Protein AF-A0A0B7IPW2-F1 (afdb_monomer)

Mean predicted aligned error: 5.59 Å

Secondary structure (DSSP, 8-state):
----SEEEETTEEEE-GGGS--EE-------B-HHHHHHHHH-PPPPTT---EEEEETTEEEEEETTEEEEEEEEEE-TTSSEEEEEEEE-GGGTT--HHHHHHHHS--SS-SHHHHHHTT-

Structure (mmCIF, N/CA/C/O backbone):
data_AF-A0A0B7IPW2-F1
#
_entry.id   AF-A0A0B7IPW2-F1
#
loop_
_atom_site.group_PDB
_atom_site.id
_atom_site.type_symbol
_atom_site.label_atom_id
_atom_site.label_alt_id
_atom_site.label_comp_id
_atom_site.label_asym_id
_atom_site.label_entity_id
_atom_site.label_seq_id
_atom_site.pdbx_PDB_ins_code
_atom_site.Cartn_x
_atom_site.Cartn_y
_atom_site.Cartn_z
_atom_site.occupancy
_atom_site.B_iso_or_equiv
_atom_site.auth_seq_id
_atom_site.auth_comp_id
_atom_site.auth_asym_id
_atom_site.auth_atom_id
_atom_site.pdbx_PDB_model_num
ATOM 1 N N . MET A 1 1 ? -10.807 -2.502 -25.399 1.00 42.53 1 MET A N 1
ATOM 2 C CA . MET A 1 1 ? -10.364 -1.591 -24.323 1.00 42.53 1 MET A CA 1
ATOM 3 C C . MET A 1 1 ? -8.843 -1.616 -24.340 1.00 42.53 1 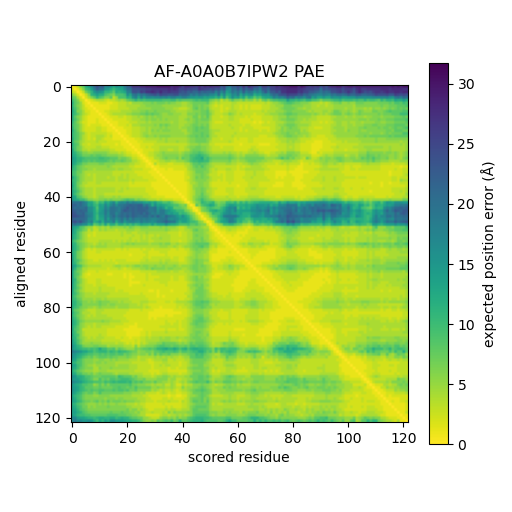MET A C 1
ATOM 5 O O . MET A 1 1 ? -8.292 -2.684 -24.106 1.00 42.53 1 MET A O 1
ATOM 9 N N . ASN A 1 2 ? -8.176 -0.532 -24.751 1.00 43.75 2 ASN A N 1
ATOM 10 C CA . ASN A 1 2 ? -6.709 -0.498 -24.821 1.00 43.75 2 ASN A CA 1
ATOM 11 C C . ASN A 1 2 ? -6.151 -0.665 -23.405 1.00 43.75 2 ASN A C 1
ATOM 13 O O . ASN A 1 2 ? -6.350 0.212 -22.566 1.00 43.75 2 ASN A O 1
ATOM 17 N N . LYS A 1 3 ? -5.494 -1.796 -23.123 1.00 56.78 3 LYS A N 1
ATOM 18 C CA . LYS A 1 3 ? -4.644 -1.908 -21.938 1.00 56.78 3 LYS A CA 1
ATOM 19 C C . LYS A 1 3 ? -3.511 -0.913 -22.159 1.00 56.78 3 LYS A C 1
ATOM 21 O O . LYS A 1 3 ? -2.758 -1.063 -23.109 1.00 56.78 3 LYS A O 1
ATOM 26 N N . GLN A 1 4 ? -3.439 0.143 -21.354 1.00 61.94 4 GLN A N 1
ATOM 27 C CA . GLN A 1 4 ? -2.222 0.947 -21.300 1.00 61.94 4 GLN A CA 1
ATOM 28 C C . GLN A 1 4 ? -1.086 0.002 -20.909 1.00 61.94 4 GLN A C 1
ATOM 30 O O . GLN A 1 4 ? -1.151 -0.628 -19.851 1.00 61.94 4 GLN A O 1
ATOM 35 N N . ASP A 1 5 ? -0.093 -0.137 -21.786 1.00 75.94 5 ASP A N 1
ATOM 36 C CA . ASP A 1 5 ? 1.033 -1.046 -21.563 1.00 75.94 5 ASP A CA 1
ATOM 37 C C . ASP A 1 5 ? 1.897 -0.585 -20.385 1.00 75.94 5 ASP A C 1
ATOM 39 O O . ASP A 1 5 ? 2.476 -1.414 -19.686 1.00 75.94 5 ASP A O 1
ATOM 43 N N . ASN A 1 6 ? 1.919 0.728 -20.122 1.00 83.31 6 ASN A N 1
ATOM 44 C CA . ASN A 1 6 ? 2.690 1.340 -19.048 1.00 83.31 6 ASN A CA 1
ATOM 45 C C . ASN A 1 6 ? 1.884 2.396 -18.275 1.00 83.31 6 ASN A C 1
ATOM 47 O O . ASN A 1 6 ? 1.069 3.121 -18.849 1.00 83.31 6 ASN A O 1
ATOM 51 N N . ILE A 1 7 ? 2.170 2.509 -16.977 1.00 86.94 7 ILE A N 1
ATOM 52 C CA . ILE A 1 7 ? 1.682 3.546 -16.062 1.00 86.94 7 ILE A CA 1
ATOM 53 C C . ILE A 1 7 ? 2.852 4.474 -15.728 1.00 86.94 7 ILE A C 1
ATOM 55 O O . ILE A 1 7 ? 3.949 4.008 -15.429 1.00 86.94 7 ILE A O 1
ATOM 59 N N . ILE A 1 8 ? 2.628 5.788 -15.767 1.00 86.06 8 ILE A N 1
ATOM 60 C CA . ILE A 1 8 ? 3.630 6.777 -15.354 1.00 86.06 8 ILE A CA 1
ATOM 61 C C . ILE A 1 8 ? 3.304 7.237 -13.937 1.00 86.06 8 ILE A C 1
ATOM 63 O O . ILE A 1 8 ? 2.252 7.828 -13.705 1.00 86.06 8 ILE A O 1
ATOM 67 N N . ILE A 1 9 ? 4.223 6.997 -13.004 1.00 83.25 9 ILE A N 1
ATOM 68 C CA . ILE A 1 9 ? 4.116 7.429 -11.607 1.00 83.25 9 ILE A CA 1
ATOM 69 C C . ILE A 1 9 ? 5.331 8.307 -11.323 1.00 83.25 9 ILE A C 1
ATOM 71 O O . ILE A 1 9 ? 6.468 7.853 -11.452 1.00 83.25 9 ILE A O 1
ATOM 75 N N . TYR A 1 10 ? 5.099 9.581 -10.995 1.00 79.06 10 TYR A N 1
ATOM 76 C CA . TYR A 1 10 ? 6.156 10.568 -10.719 1.00 79.06 10 TYR A CA 1
ATOM 77 C C . TYR A 1 10 ? 7.251 10.647 -11.804 1.00 79.06 10 TYR A C 1
ATOM 79 O O . TYR A 1 10 ? 8.434 10.769 -11.508 1.00 79.06 10 TYR A O 1
ATOM 87 N N . GLY A 1 11 ? 6.862 10.547 -13.080 1.00 81.12 11 GLY A N 1
ATOM 88 C CA . GLY A 1 11 ? 7.790 10.603 -14.219 1.00 81.12 11 GLY A CA 1
ATOM 89 C C . GLY A 1 11 ? 8.539 9.298 -14.515 1.00 81.12 11 GLY A C 1
ATOM 90 O O . GLY A 1 11 ? 9.267 9.231 -15.502 1.00 81.12 11 GLY A O 1
ATOM 91 N N . VAL A 1 12 ? 8.333 8.246 -13.719 1.00 83.19 12 VAL A N 1
ATOM 92 C CA . VAL A 1 12 ? 8.905 6.913 -13.946 1.00 83.19 12 VAL A CA 1
ATOM 93 C C . VAL A 1 12 ? 7.867 6.019 -14.621 1.00 83.19 12 VAL A C 1
ATOM 95 O O . VAL A 1 12 ? 6.701 6.001 -14.225 1.00 83.19 12 VAL A O 1
ATOM 98 N N . GLN A 1 13 ? 8.286 5.283 -15.651 1.00 87.75 13 GLN A N 1
ATOM 99 C CA . GLN A 1 13 ? 7.442 4.316 -16.350 1.00 87.75 13 GLN A CA 1
ATOM 100 C C . GLN A 1 13 ? 7.458 2.970 -15.626 1.00 87.75 13 GLN A C 1
ATOM 102 O O . GLN A 1 13 ? 8.520 2.433 -15.316 1.00 87.75 13 GLN A O 1
ATOM 107 N N . TYR A 1 14 ? 6.270 2.421 -15.407 1.00 88.19 14 TYR A N 1
ATOM 108 C CA . TYR A 1 14 ? 6.043 1.106 -14.828 1.00 88.19 14 TYR A CA 1
ATOM 109 C C . TYR A 1 14 ? 5.238 0.259 -15.810 1.00 88.19 14 TYR A C 1
ATOM 111 O O . TYR A 1 14 ? 4.318 0.798 -16.430 1.00 88.19 14 TYR A O 1
ATOM 119 N N . PRO A 1 15 ? 5.512 -1.051 -15.932 1.00 88.81 15 PRO A N 1
ATOM 120 C CA . PRO A 1 15 ? 4.668 -1.931 -16.730 1.00 88.81 15 PRO A CA 1
ATOM 121 C C . PRO A 1 15 ? 3.253 -1.969 -16.151 1.00 88.81 15 PRO A C 1
ATOM 123 O O . PRO A 1 15 ? 3.050 -1.673 -14.972 1.00 88.81 15 PRO A O 1
ATOM 126 N N . ASN A 1 16 ? 2.268 -2.362 -16.952 1.00 88.19 16 ASN A N 1
ATOM 127 C CA . ASN A 1 16 ? 0.917 -2.583 -16.452 1.00 88.19 16 ASN A CA 1
ATOM 128 C C . ASN A 1 16 ? 0.939 -3.533 -15.225 1.00 88.19 16 ASN A C 1
ATOM 130 O O . ASN A 1 16 ? 1.507 -4.621 -15.307 1.00 88.19 16 ASN A O 1
ATOM 134 N N . PRO A 1 17 ? 0.332 -3.175 -14.079 1.00 89.00 17 PRO A N 1
ATOM 135 C CA . PRO A 1 17 ? 0.365 -4.012 -12.880 1.00 89.00 17 PRO A CA 1
ATOM 136 C C . PRO A 1 17 ? -0.311 -5.379 -13.074 1.00 89.00 17 PRO A C 1
ATOM 138 O O . PRO A 1 17 ? -0.017 -6.307 -12.321 1.00 89.00 17 PRO A O 1
ATOM 141 N N . ASP A 1 18 ? -1.183 -5.528 -14.076 1.00 87.50 18 ASP A N 1
ATOM 142 C CA . ASP A 1 18 ? -1.797 -6.809 -14.443 1.00 87.50 18 ASP A CA 1
ATOM 143 C C . ASP A 1 18 ? -0.825 -7.749 -15.175 1.00 87.50 18 ASP A C 1
ATOM 145 O O . ASP A 1 18 ? -1.105 -8.941 -15.288 1.00 87.50 18 ASP A O 1
ATOM 149 N N . SER A 1 19 ? 0.309 -7.246 -15.679 1.00 88.75 19 SER A N 1
ATOM 150 C CA . SER A 1 19 ? 1.369 -8.077 -16.268 1.00 88.75 19 SER A CA 1
ATOM 151 C C . SER A 1 19 ? 2.396 -8.556 -15.238 1.00 88.75 19 SER A C 1
ATOM 153 O O . SER A 1 19 ? 3.339 -9.258 -15.595 1.00 88.75 19 SER A O 1
ATOM 155 N N . VAL A 1 20 ? 2.257 -8.153 -13.973 1.00 91.94 20 VAL A N 1
ATOM 156 C CA . VAL A 1 20 ? 3.157 -8.538 -12.882 1.00 91.94 20 VAL A CA 1
ATOM 157 C C . VAL A 1 20 ? 2.644 -9.815 -12.226 1.00 91.94 20 VAL A C 1
ATOM 159 O O . VAL A 1 20 ? 1.453 -9.947 -11.945 1.00 91.94 20 VAL A O 1
ATOM 162 N N . HIS A 1 21 ? 3.549 -10.754 -11.948 1.00 93.94 21 HIS A N 1
ATOM 163 C CA . HIS A 1 21 ? 3.223 -11.913 -11.127 1.00 93.94 21 HIS A CA 1
ATOM 164 C C . HIS A 1 21 ? 3.143 -11.507 -9.650 1.00 93.94 21 HIS A C 1
ATOM 166 O O . HIS A 1 21 ? 4.097 -10.950 -9.102 1.00 93.94 21 HIS A O 1
ATOM 172 N N . TRP A 1 22 ? 1.998 -11.786 -9.029 1.00 95.19 22 TRP A N 1
ATOM 173 C CA . TRP A 1 22 ? 1.689 -11.422 -7.651 1.00 95.19 22 TRP A CA 1
ATOM 174 C C . TRP A 1 22 ? 1.466 -12.669 -6.809 1.00 95.19 22 TRP A C 1
ATOM 176 O O . TRP A 1 22 ? 0.655 -13.524 -7.165 1.00 95.19 22 TRP A O 1
ATOM 186 N N . GLU A 1 23 ? 2.117 -12.719 -5.656 1.00 94.81 23 GLU A N 1
ATOM 187 C CA . GLU A 1 23 ? 1.995 -13.813 -4.698 1.00 94.81 23 GLU A CA 1
ATOM 188 C C . GLU A 1 23 ? 1.455 -13.291 -3.380 1.00 94.81 23 GLU A C 1
ATOM 190 O O . GLU A 1 23 ? 1.800 -12.186 -2.965 1.00 94.81 23 GLU A O 1
ATOM 195 N N . ALA A 1 24 ? 0.606 -14.075 -2.721 1.00 93.75 24 ALA A N 1
ATOM 196 C CA . ALA A 1 24 ? 0.134 -13.723 -1.392 1.00 93.75 24 ALA A CA 1
ATOM 197 C C . ALA A 1 24 ? 1.299 -13.719 -0.400 1.00 93.75 24 ALA A C 1
ATOM 199 O O . ALA A 1 24 ? 2.112 -14.640 -0.385 1.00 93.75 24 ALA A O 1
ATOM 200 N N . GLU A 1 25 ? 1.359 -12.680 0.425 1.00 89.56 25 GLU A N 1
ATOM 201 C CA . GLU A 1 25 ? 2.346 -12.547 1.487 1.00 89.56 25 GLU A CA 1
ATOM 202 C C . GLU A 1 25 ? 1.620 -12.246 2.794 1.00 89.56 25 GLU A C 1
ATOM 204 O O . GLU A 1 25 ? 0.761 -11.361 2.853 1.00 89.56 25 GLU A O 1
ATOM 209 N N . GLU A 1 26 ? 1.965 -12.978 3.849 1.00 85.00 26 GLU A N 1
ATOM 210 C CA . GLU A 1 26 ? 1.483 -12.654 5.185 1.00 85.00 26 GLU A CA 1
ATOM 211 C C . GLU A 1 26 ? 2.058 -11.311 5.627 1.00 85.00 26 GLU A C 1
ATOM 213 O O . GLU A 1 26 ? 3.249 -11.028 5.488 1.00 85.00 26 GLU A O 1
ATOM 218 N N . CYS A 1 27 ? 1.197 -10.454 6.156 1.00 82.06 27 CYS A N 1
ATOM 219 C CA . CYS A 1 27 ? 1.608 -9.190 6.728 1.00 82.06 27 CYS A CA 1
ATOM 220 C C . CYS A 1 27 ? 0.674 -8.822 7.859 1.00 82.06 27 CYS A C 1
ATOM 222 O O . CYS A 1 27 ? -0.464 -9.280 7.950 1.00 82.06 27 CYS A O 1
ATOM 224 N N . ILE A 1 28 ? 1.220 -8.010 8.742 1.00 84.62 28 ILE A N 1
ATOM 225 C CA . ILE A 1 28 ? 0.548 -7.549 9.933 1.00 84.62 28 ILE A CA 1
ATOM 226 C C . ILE A 1 28 ? -0.519 -6.562 9.510 1.00 84.62 28 ILE A C 1
ATOM 228 O O . ILE A 1 28 ? -0.294 -5.692 8.667 1.00 84.62 28 ILE A O 1
ATOM 232 N N . ASP A 1 29 ? -1.679 -6.704 10.128 1.00 90.12 29 ASP A N 1
ATOM 233 C CA . ASP A 1 29 ? -2.740 -5.740 9.957 1.00 90.12 29 ASP A CA 1
ATOM 234 C C . ASP A 1 29 ? -2.385 -4.434 10.674 1.00 90.12 29 ASP A C 1
ATOM 236 O O . ASP A 1 29 ? -2.323 -4.349 11.903 1.00 90.12 29 ASP A O 1
ATOM 240 N N . PHE A 1 30 ? -2.156 -3.398 9.878 1.00 91.56 30 PHE A N 1
ATOM 241 C CA . PHE A 1 30 ? -1.995 -2.036 10.350 1.00 91.56 30 PHE A CA 1
ATOM 242 C C . PHE A 1 30 ? -3.320 -1.306 10.176 1.00 91.56 30 PHE A C 1
ATOM 244 O O . PHE A 1 30 ? -3.560 -0.686 9.143 1.00 91.56 30 PHE A O 1
ATOM 251 N N . ARG A 1 31 ? -4.193 -1.370 11.184 1.00 94.19 31 ARG A N 1
ATOM 252 C CA . ARG A 1 31 ? -5.499 -0.700 11.114 1.00 94.19 31 ARG A CA 1
ATOM 253 C C . ARG A 1 31 ? -5.363 0.819 10.948 1.00 94.19 31 ARG A C 1
ATOM 255 O O . ARG A 1 31 ? -4.638 1.491 11.696 1.00 94.19 31 ARG A O 1
ATOM 262 N N . LEU A 1 32 ? -6.119 1.371 10.003 1.00 95.00 32 LEU A N 1
ATOM 263 C CA . LEU A 1 32 ? -6.101 2.790 9.650 1.00 95.00 32 LEU A CA 1
ATOM 264 C C . LEU A 1 32 ? -7.465 3.428 9.914 1.00 95.00 32 LEU A C 1
ATOM 266 O O . LEU A 1 32 ? -8.505 2.935 9.483 1.00 95.00 32 LEU A O 1
ATOM 270 N N . SER A 1 33 ? -7.483 4.578 10.575 1.00 95.81 33 SER A N 1
ATOM 271 C CA . SER A 1 33 ? -8.655 5.451 10.583 1.00 95.81 33 SER A CA 1
ATOM 272 C C . SER A 1 33 ? -8.936 5.987 9.176 1.00 95.81 33 SER A C 1
ATOM 274 O O . SER A 1 33 ? -8.099 5.941 8.274 1.00 95.81 33 SER A O 1
ATOM 276 N N . SER A 1 34 ? -10.111 6.588 8.979 1.00 94.44 34 SER A N 1
ATOM 277 C CA . SER A 1 34 ? -10.444 7.211 7.690 1.00 94.44 34 SER A CA 1
ATOM 278 C C . SER A 1 34 ? -9.488 8.346 7.296 1.00 94.44 34 SER A C 1
ATOM 280 O O . SER A 1 34 ? -9.321 8.605 6.108 1.00 94.44 34 SER A O 1
ATOM 282 N N . ILE A 1 35 ? -8.884 9.043 8.267 1.00 92.56 35 ILE A N 1
ATOM 283 C CA . ILE A 1 35 ? -7.892 10.091 7.987 1.00 92.56 35 ILE A CA 1
ATOM 284 C C . ILE A 1 35 ? -6.580 9.444 7.549 1.00 92.56 35 ILE A C 1
ATOM 286 O O . ILE A 1 35 ? -6.078 9.788 6.488 1.00 92.56 35 ILE A O 1
ATOM 290 N N . GLU A 1 36 ? -6.074 8.472 8.304 1.00 93.00 36 GLU A N 1
ATOM 291 C CA . GLU A 1 36 ? -4.804 7.794 8.007 1.00 93.00 36 GLU A CA 1
ATOM 292 C C . GLU A 1 36 ? -4.851 7.021 6.689 1.00 93.00 36 GLU A C 1
ATOM 294 O O . GLU A 1 36 ? -3.897 7.062 5.919 1.00 93.00 36 GLU A O 1
ATOM 299 N N . TYR A 1 37 ? -5.982 6.382 6.378 1.00 92.25 37 TYR A N 1
ATOM 300 C CA . TYR A 1 37 ? -6.175 5.733 5.087 1.00 92.25 37 TYR A CA 1
ATOM 301 C C . TYR A 1 37 ? -6.093 6.744 3.938 1.00 92.25 37 TYR A C 1
ATOM 303 O O . TYR A 1 37 ? -5.364 6.523 2.975 1.00 92.25 37 TYR A O 1
ATOM 311 N N . ARG A 1 38 ? -6.760 7.903 4.057 1.00 89.94 38 ARG A N 1
ATOM 312 C CA . ARG A 1 38 ? -6.632 8.979 3.059 1.00 89.94 38 ARG A CA 1
ATOM 313 C C . ARG A 1 38 ? -5.200 9.495 2.956 1.00 89.94 38 ARG A C 1
ATOM 315 O O . ARG A 1 38 ? -4.733 9.708 1.845 1.00 89.94 38 ARG A O 1
ATOM 322 N N . THR A 1 39 ? -4.507 9.658 4.079 1.00 88.62 39 THR A N 1
ATOM 323 C CA . THR A 1 39 ? -3.098 10.066 4.113 1.00 88.62 39 THR A CA 1
ATOM 324 C C . THR A 1 39 ? -2.203 9.071 3.370 1.00 88.62 39 THR A C 1
ATOM 326 O O . THR A 1 39 ? -1.361 9.484 2.576 1.00 88.62 39 THR A O 1
ATOM 329 N N . LEU A 1 40 ? -2.409 7.767 3.579 1.00 87.75 40 LEU A N 1
ATOM 330 C CA . LEU A 1 40 ? -1.676 6.712 2.878 1.00 87.75 40 LEU A CA 1
ATOM 331 C C . LEU A 1 40 ? -1.908 6.770 1.364 1.00 87.75 40 LEU A C 1
ATOM 333 O O . LEU A 1 40 ? -0.953 6.692 0.594 1.00 87.75 40 LEU A O 1
ATOM 337 N N . LEU A 1 41 ? -3.164 6.941 0.938 1.00 85.19 41 LEU A N 1
ATOM 338 C CA . LEU A 1 41 ? -3.521 7.049 -0.480 1.00 85.19 41 LEU A CA 1
ATOM 339 C C . LEU A 1 41 ? -2.957 8.311 -1.140 1.00 85.19 41 LEU A C 1
ATOM 341 O O . LEU A 1 41 ? -2.591 8.280 -2.311 1.00 85.19 41 LEU A O 1
ATOM 345 N N . GLN A 1 42 ? -2.905 9.420 -0.400 1.00 78.19 42 GLN A N 1
ATOM 346 C CA . GLN A 1 42 ? -2.405 10.700 -0.900 1.00 78.19 42 GLN A CA 1
ATOM 347 C C . GLN A 1 42 ? -0.892 10.740 -1.068 1.00 78.19 42 GLN A C 1
ATOM 349 O O . GLN A 1 42 ? -0.432 11.637 -1.765 1.00 78.19 42 GLN A O 1
ATOM 354 N N . GLY A 1 43 ? -0.165 9.800 -0.451 1.00 63.81 43 GLY A N 1
ATOM 355 C CA . GLY A 1 43 ? 1.166 9.376 -0.864 1.00 63.81 43 GLY A CA 1
ATOM 356 C C . GLY A 1 43 ? 2.084 10.471 -1.390 1.00 63.81 43 GLY A C 1
ATOM 357 O O . GLY A 1 43 ? 2.024 10.776 -2.575 1.00 63.81 43 GLY A O 1
ATOM 358 N N . TYR A 1 44 ? 2.963 11.045 -0.568 1.00 59.94 44 TYR A N 1
ATOM 359 C CA . TYR A 1 44 ? 3.824 12.115 -1.074 1.00 59.94 44 TYR A CA 1
ATOM 360 C C . TYR A 1 44 ? 4.799 11.603 -2.148 1.00 59.94 44 TYR A C 1
ATOM 362 O O . TYR A 1 44 ? 5.318 10.486 -2.026 1.00 59.94 44 TYR A O 1
ATOM 370 N N . PRO A 1 45 ? 5.052 12.405 -3.204 1.00 53.06 45 PRO A N 1
ATOM 371 C CA . PRO A 1 45 ? 6.082 12.100 -4.178 1.00 53.06 45 PRO A CA 1
ATOM 372 C C . PRO A 1 45 ? 7.400 11.907 -3.438 1.00 53.06 45 PRO A C 1
ATOM 374 O O . PRO A 1 45 ? 7.719 12.709 -2.554 1.00 53.06 45 PRO A O 1
ATOM 377 N N . PRO A 1 46 ? 8.156 10.859 -3.775 1.00 55.00 46 PRO A N 1
ATOM 378 C CA . PRO A 1 46 ? 9.414 10.639 -3.120 1.00 55.00 46 PRO A CA 1
ATOM 379 C C . PRO A 1 46 ? 10.343 11.823 -3.397 1.00 55.00 46 PRO A C 1
ATOM 381 O O . PRO A 1 46 ? 10.637 12.118 -4.557 1.00 55.00 46 PRO A O 1
ATOM 384 N N . ASP A 1 47 ? 10.803 12.511 -2.352 1.00 52.97 47 ASP A N 1
ATOM 385 C CA . ASP A 1 47 ? 12.045 13.268 -2.480 1.00 52.97 47 ASP A CA 1
ATOM 386 C C . ASP A 1 47 ? 13.212 12.290 -2.728 1.00 52.97 47 ASP A C 1
ATOM 388 O O . ASP A 1 47 ? 13.030 11.068 -2.725 1.00 52.97 47 ASP A O 1
ATOM 392 N N . TRP A 1 48 ? 14.413 12.811 -2.994 1.00 48.34 48 TRP A N 1
ATOM 393 C CA . TRP A 1 48 ? 15.572 11.989 -3.369 1.00 48.34 48 TRP A CA 1
ATOM 394 C C . TRP A 1 48 ? 15.899 10.847 -2.381 1.00 48.34 48 TRP A C 1
ATOM 396 O O . TRP A 1 48 ? 16.539 9.882 -2.803 1.00 48.34 48 TRP A O 1
ATOM 406 N N . ASP A 1 49 ? 15.430 10.907 -1.127 1.00 54.22 49 ASP A N 1
ATOM 407 C CA . ASP A 1 49 ? 15.656 9.879 -0.103 1.00 54.22 49 ASP A CA 1
ATOM 408 C C . ASP A 1 49 ? 14.438 8.969 0.165 1.00 54.22 49 ASP A C 1
ATOM 410 O O . ASP A 1 49 ? 14.581 7.885 0.746 1.00 54.22 49 ASP A O 1
ATOM 414 N N . CYS A 1 50 ? 13.248 9.326 -0.322 1.00 55.31 50 CYS A N 1
ATOM 415 C CA . CYS A 1 50 ? 12.028 8.532 -0.183 1.00 55.31 50 CYS A CA 1
ATOM 416 C C . CYS A 1 50 ? 11.984 7.367 -1.176 1.00 55.31 50 CYS A C 1
ATOM 418 O O . CYS A 1 50 ? 11.593 7.471 -2.331 1.00 55.31 50 CYS A O 1
ATOM 420 N N . ARG A 1 51 ? 12.368 6.183 -0.725 1.00 69.94 51 ARG A N 1
ATOM 421 C CA . ARG A 1 51 ? 12.557 5.026 -1.611 1.00 69.94 51 ARG A CA 1
ATOM 422 C C . ARG A 1 51 ? 11.262 4.396 -2.141 1.00 69.94 51 ARG A C 1
ATOM 424 O O . ARG A 1 51 ? 11.347 3.604 -3.073 1.00 69.94 51 ARG A O 1
ATOM 431 N N . TYR A 1 52 ? 10.090 4.711 -1.589 1.00 79.25 52 TYR A N 1
ATOM 432 C CA . TYR A 1 52 ? 8.842 4.001 -1.885 1.00 79.25 52 TYR A CA 1
ATOM 433 C C . TYR A 1 52 ? 7.690 4.960 -2.177 1.00 79.25 52 TYR A C 1
ATOM 435 O O . TYR A 1 52 ? 7.381 5.833 -1.374 1.00 79.25 52 TYR A O 1
ATOM 443 N N . ALA A 1 53 ? 7.029 4.756 -3.312 1.00 80.00 53 ALA A N 1
ATOM 444 C CA . ALA A 1 53 ? 5.893 5.547 -3.755 1.00 80.00 53 ALA A CA 1
ATOM 445 C C . ALA A 1 53 ? 4.603 4.716 -3.644 1.00 80.00 53 ALA A C 1
ATOM 447 O O . ALA A 1 53 ? 4.461 3.724 -4.367 1.00 80.00 53 ALA A O 1
ATOM 448 N N . PRO A 1 54 ? 3.668 5.080 -2.752 1.00 84.88 54 PRO A N 1
ATOM 449 C CA . PRO A 1 54 ? 2.308 4.566 -2.811 1.00 84.88 54 PRO A CA 1
ATOM 450 C C . PRO A 1 54 ? 1.581 5.130 -4.041 1.00 84.88 54 PRO A C 1
ATOM 452 O O . PRO A 1 54 ? 1.682 6.313 -4.363 1.00 84.88 54 PRO A O 1
ATOM 455 N N . PHE A 1 55 ? 0.842 4.270 -4.731 1.00 86.50 55 PHE A N 1
ATOM 456 C CA . PHE A 1 55 ? 0.062 4.606 -5.914 1.00 86.50 55 PHE A CA 1
ATOM 457 C C . PHE A 1 55 ? -1.275 3.878 -5.874 1.00 86.50 55 PHE A C 1
ATOM 459 O O . PHE A 1 55 ? -1.321 2.653 -5.766 1.00 86.50 55 PHE A O 1
ATOM 466 N N . GLN A 1 56 ? -2.371 4.624 -5.970 1.00 87.44 56 GLN A N 1
ATOM 467 C CA . GLN A 1 56 ? -3.703 4.038 -6.014 1.00 87.44 56 GLN A CA 1
ATOM 468 C C . GLN A 1 56 ? -4.144 3.822 -7.460 1.00 87.44 56 GLN A C 1
ATOM 470 O O . GLN A 1 56 ? -4.144 4.749 -8.269 1.00 87.44 56 GLN A O 1
ATOM 475 N N . PHE A 1 57 ? -4.577 2.603 -7.767 1.00 85.50 57 PHE A N 1
ATOM 476 C CA . PHE A 1 57 ? -5.189 2.280 -9.048 1.00 85.50 57 PHE A CA 1
ATOM 477 C C . PHE A 1 57 ? -6.342 1.309 -8.840 1.00 85.50 57 PHE A C 1
ATOM 479 O O . PHE A 1 57 ? -6.155 0.214 -8.307 1.00 85.50 57 PHE A O 1
ATOM 486 N N . GLN A 1 58 ? -7.537 1.728 -9.268 1.00 85.50 58 GLN A N 1
ATOM 487 C CA . GLN A 1 58 ? -8.792 1.050 -8.932 1.00 85.50 58 GLN A CA 1
ATOM 488 C C . GLN A 1 58 ? -8.898 0.866 -7.401 1.00 85.50 58 GLN A C 1
ATOM 490 O O . GLN A 1 58 ? -8.583 1.788 -6.648 1.00 85.50 58 GLN A O 1
ATOM 495 N N . ASP A 1 59 ? -9.289 -0.321 -6.938 1.00 87.94 59 ASP A N 1
ATOM 496 C CA . ASP A 1 59 ? -9.462 -0.636 -5.514 1.00 87.94 59 ASP A CA 1
ATOM 497 C C . ASP A 1 59 ? -8.173 -1.127 -4.828 1.00 87.94 59 ASP A C 1
ATOM 499 O O . ASP A 1 59 ? -8.224 -1.704 -3.740 1.00 87.94 59 ASP A O 1
ATOM 503 N N . TRP A 1 60 ? -7.014 -0.951 -5.468 1.00 92.12 60 TRP A N 1
ATOM 504 C CA . TRP A 1 60 ? -5.730 -1.437 -4.971 1.00 92.12 60 TRP A CA 1
ATOM 505 C C . TRP A 1 60 ? -4.759 -0.290 -4.705 1.00 92.12 60 TRP A C 1
ATOM 507 O O . TRP A 1 60 ? -4.623 0.649 -5.493 1.00 92.12 60 TRP A O 1
ATOM 517 N N . LEU A 1 61 ? -4.038 -0.418 -3.595 1.00 91.75 61 LEU A N 1
ATOM 518 C CA . LEU A 1 61 ? -2.855 0.367 -3.292 1.00 91.75 61 LEU A CA 1
ATOM 519 C C . LEU A 1 61 ? -1.627 -0.412 -3.754 1.00 91.75 61 LEU A C 1
ATOM 521 O O . LEU A 1 61 ? -1.426 -1.563 -3.378 1.00 91.75 61 LEU A O 1
ATOM 525 N N . TYR A 1 62 ? -0.777 0.227 -4.532 1.00 91.38 62 TYR A N 1
ATOM 526 C 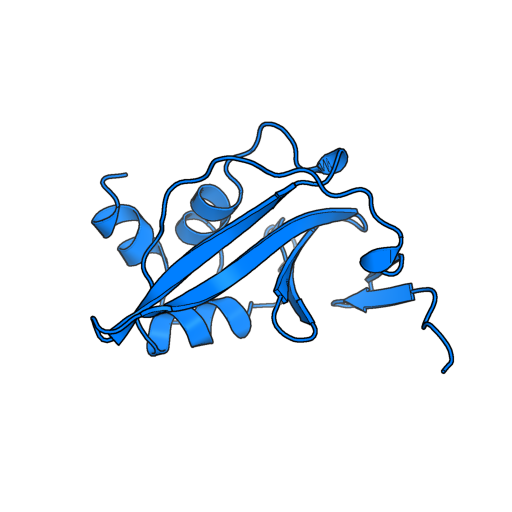CA . TYR A 1 62 ? 0.481 -0.331 -4.982 1.00 91.38 62 TYR A CA 1
ATOM 527 C C . TYR A 1 62 ? 1.634 0.416 -4.341 1.00 91.38 62 TYR A C 1
ATOM 529 O O . TYR A 1 62 ? 1.571 1.629 -4.176 1.00 91.38 62 TYR A O 1
ATOM 537 N N . ILE A 1 63 ? 2.701 -0.304 -4.019 1.00 89.44 63 ILE A N 1
ATOM 538 C CA . ILE A 1 63 ? 3.962 0.288 -3.583 1.00 89.44 63 ILE A CA 1
ATOM 539 C C . ILE A 1 63 ? 4.986 0.080 -4.686 1.00 89.44 63 ILE A C 1
ATOM 541 O O . ILE A 1 63 ? 5.232 -1.058 -5.095 1.00 89.44 63 ILE A O 1
ATOM 545 N N . THR A 1 64 ? 5.604 1.166 -5.139 1.00 87.69 64 THR A N 1
ATOM 546 C CA . THR A 1 64 ? 6.621 1.140 -6.190 1.00 87.69 64 THR A CA 1
ATOM 547 C C . THR A 1 64 ? 7.951 1.719 -5.735 1.00 87.69 64 THR A C 1
ATOM 549 O O . THR A 1 64 ? 7.992 2.592 -4.871 1.00 87.69 64 THR A O 1
ATOM 552 N N . ARG A 1 65 ? 9.045 1.280 -6.359 1.00 83.62 65 ARG A N 1
ATOM 553 C CA . ARG A 1 65 ? 10.392 1.834 -6.167 1.00 83.62 65 ARG A CA 1
ATOM 554 C C . ARG A 1 65 ? 11.215 1.659 -7.429 1.00 83.62 65 ARG A C 1
ATOM 556 O O . ARG A 1 65 ? 11.293 0.550 -7.948 1.00 83.62 65 ARG A O 1
ATOM 563 N N . SER A 1 66 ? 11.875 2.726 -7.878 1.00 80.88 66 SER A N 1
ATOM 564 C CA . SER A 1 66 ? 12.890 2.669 -8.942 1.00 80.88 66 SER A CA 1
ATOM 565 C C . SER A 1 66 ? 12.442 1.904 -10.204 1.00 80.88 66 SER A C 1
ATOM 567 O O . SER A 1 66 ? 13.219 1.134 -10.759 1.00 80.88 66 SER A O 1
ATOM 569 N N . GLY A 1 67 ? 11.188 2.077 -10.642 1.00 83.38 67 GLY A N 1
ATOM 570 C CA . GLY A 1 67 ? 10.645 1.399 -11.832 1.00 83.38 67 GLY A CA 1
ATOM 571 C C . GLY A 1 67 ? 10.079 -0.007 -11.586 1.00 83.38 67 GLY A C 1
ATOM 572 O O . GLY A 1 67 ? 9.591 -0.644 -12.516 1.00 83.38 67 GLY A O 1
ATOM 573 N N . PHE A 1 68 ? 10.088 -0.489 -10.341 1.00 88.75 68 PHE A N 1
ATOM 574 C CA . PHE A 1 68 ? 9.533 -1.787 -9.968 1.00 88.75 68 PHE A CA 1
ATOM 575 C C . PHE A 1 68 ? 8.274 -1.662 -9.114 1.00 88.75 68 PHE A C 1
ATOM 577 O O . PHE A 1 68 ? 8.197 -0.851 -8.189 1.00 88.75 68 PHE A O 1
ATOM 58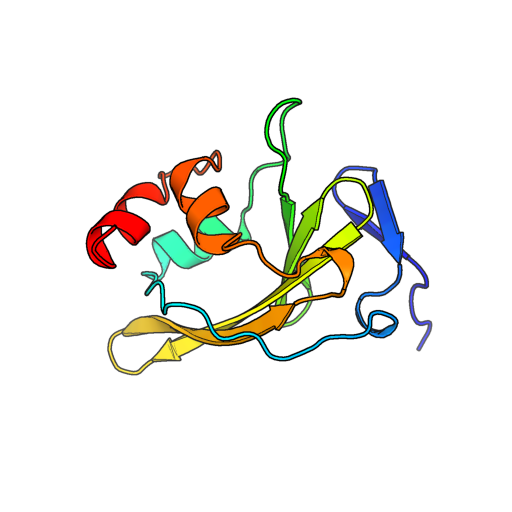4 N N . TRP A 1 69 ? 7.310 -2.536 -9.391 1.00 92.12 69 TRP A N 1
ATOM 585 C CA . TRP A 1 69 ? 6.209 -2.846 -8.487 1.00 92.12 69 TRP A CA 1
ATOM 586 C C . TRP A 1 69 ? 6.717 -3.739 -7.359 1.00 92.12 69 TRP A C 1
ATOM 588 O O . TRP A 1 69 ? 7.357 -4.751 -7.638 1.00 92.12 69 TRP A O 1
ATOM 598 N N . LEU A 1 70 ? 6.432 -3.395 -6.105 1.00 92.19 70 LEU A N 1
ATOM 599 C CA . LEU A 1 70 ? 6.876 -4.163 -4.941 1.00 92.19 70 LEU A CA 1
ATOM 600 C C . LEU A 1 70 ? 5.708 -4.867 -4.259 1.00 92.19 70 LEU A C 1
ATOM 602 O O . LEU A 1 70 ? 5.711 -6.092 -4.166 1.00 92.19 70 LEU A O 1
ATOM 606 N N . LYS A 1 71 ? 4.701 -4.103 -3.821 1.00 93.06 71 LYS A N 1
ATOM 607 C CA . LYS A 1 71 ? 3.511 -4.628 -3.135 1.00 93.06 71 LYS A CA 1
ATOM 608 C C . LYS A 1 71 ? 2.228 -4.203 -3.842 1.00 93.06 71 LYS A C 1
ATOM 610 O O . LYS A 1 71 ? 2.173 -3.121 -4.426 1.00 93.06 71 LYS A O 1
ATOM 615 N N . LYS A 1 72 ? 1.201 -5.042 -3.736 1.00 94.38 72 LYS A N 1
ATOM 616 C CA . LYS A 1 72 ? -0.185 -4.787 -4.137 1.00 94.38 72 LYS A CA 1
ATOM 617 C C . LYS A 1 72 ? -1.084 -5.127 -2.952 1.00 94.38 72 LYS A C 1
ATOM 619 O O . LYS A 1 72 ? -1.151 -6.268 -2.503 1.00 94.38 72 LYS A O 1
ATOM 624 N N . ILE A 1 73 ? -1.733 -4.109 -2.416 1.00 94.00 73 ILE A N 1
ATOM 625 C CA . ILE A 1 73 ? -2.340 -4.101 -1.092 1.00 94.00 73 ILE A CA 1
ATOM 626 C C . ILE A 1 73 ? -3.799 -3.684 -1.208 1.00 94.00 73 ILE A C 1
ATOM 628 O O . ILE A 1 73 ? -4.133 -2.752 -1.943 1.00 94.00 73 ILE A O 1
ATOM 632 N N . LYS A 1 74 ? -4.664 -4.358 -0.456 1.00 94.81 74 LYS A N 1
ATOM 633 C CA . LYS A 1 74 ? -6.065 -3.993 -0.314 1.00 94.81 74 LYS A CA 1
ATOM 634 C C . LYS A 1 74 ? -6.387 -3.731 1.147 1.00 94.81 74 LYS A C 1
ATOM 636 O O . LYS A 1 74 ? -6.090 -4.554 2.009 1.00 94.81 74 LYS A O 1
ATOM 641 N N . TYR A 1 75 ? -7.010 -2.584 1.378 1.00 94.75 75 TYR A N 1
ATOM 642 C CA . TYR A 1 75 ? -7.612 -2.217 2.650 1.00 94.75 75 TYR A CA 1
ATOM 643 C C . TYR A 1 75 ? -9.123 -2.159 2.479 1.00 94.75 75 TYR A C 1
ATOM 645 O O . TYR A 1 75 ? -9.613 -1.638 1.476 1.00 94.75 75 TYR A O 1
ATOM 653 N N . GLU A 1 76 ? -9.858 -2.661 3.462 1.00 95.31 76 GLU A N 1
ATOM 654 C CA . GLU A 1 76 ? -11.319 -2.660 3.466 1.00 95.31 76 GLU A CA 1
ATOM 655 C C . GLU A 1 76 ? -11.836 -2.093 4.781 1.00 95.31 76 GLU A C 1
ATOM 657 O O . GLU A 1 76 ? -11.321 -2.410 5.854 1.00 95.31 76 GLU A O 1
ATOM 662 N N . LYS A 1 77 ? -12.848 -1.227 4.686 1.00 96.12 77 LYS A N 1
ATOM 663 C CA . LYS A 1 77 ? -13.485 -0.638 5.859 1.00 96.12 77 LYS A CA 1
ATOM 664 C C . LYS A 1 77 ? -14.358 -1.686 6.543 1.00 96.12 77 LYS A C 1
ATOM 666 O O . LYS A 1 77 ? -15.248 -2.237 5.900 1.00 96.12 77 LYS A O 1
ATOM 671 N N . GLN A 1 78 ? -14.108 -1.930 7.822 1.00 96.88 78 GLN A N 1
ATOM 672 C CA . GLN A 1 78 ? -14.838 -2.895 8.640 1.00 96.88 78 GLN A CA 1
ATOM 673 C C . GLN A 1 78 ? -15.914 -2.201 9.493 1.00 96.88 78 GLN A C 1
ATOM 675 O O . GLN A 1 78 ? -16.011 -0.969 9.535 1.00 96.88 78 GLN A O 1
ATOM 680 N N . GLU A 1 79 ? -16.748 -3.002 10.162 1.00 96.81 79 GLU A N 1
ATOM 681 C CA . GLU A 1 79 ? -17.854 -2.526 11.012 1.00 96.81 79 GLU A CA 1
ATOM 682 C C . GLU A 1 79 ? -17.382 -1.694 12.213 1.00 96.81 79 GLU A C 1
ATOM 684 O O . GLU A 1 79 ? -18.113 -0.828 12.691 1.00 96.81 79 GLU A O 1
ATOM 689 N N . ASP A 1 80 ? -16.142 -1.896 12.660 1.00 95.56 80 ASP A N 1
ATOM 690 C CA . ASP A 1 80 ? -15.515 -1.125 13.738 1.00 95.56 80 ASP A CA 1
ATOM 691 C C . ASP A 1 80 ? -15.136 0.315 13.326 1.00 95.56 80 ASP A C 1
ATOM 693 O O . ASP A 1 80 ? -14.691 1.117 14.149 1.00 95.56 80 ASP A O 1
ATOM 697 N N . GLY A 1 81 ? -15.336 0.659 12.050 1.00 94.88 81 GLY A N 1
ATOM 698 C CA . GLY A 1 81 ? -15.081 1.977 11.484 1.00 94.88 81 GLY A CA 1
ATOM 699 C C . GLY A 1 81 ? -13.655 2.192 10.970 1.00 94.88 81 GLY A C 1
ATOM 700 O O . GLY A 1 81 ? -13.398 3.252 10.380 1.00 94.88 81 GLY A O 1
ATOM 701 N N . PHE A 1 82 ? -12.758 1.216 11.132 1.00 97.00 82 PHE A N 1
ATOM 702 C CA . PHE A 1 82 ? -11.379 1.256 10.649 1.00 97.00 82 PHE A CA 1
ATOM 703 C C . PHE A 1 82 ? -11.230 0.558 9.293 1.00 97.00 82 PHE A C 1
ATOM 705 O O . PHE A 1 82 ? -12.058 -0.244 8.867 1.00 97.00 82 PHE A O 1
ATOM 712 N N . TYR A 1 83 ? -10.165 0.906 8.578 1.00 96.56 83 TYR A N 1
ATOM 713 C CA . TYR A 1 83 ? -9.698 0.189 7.401 1.00 96.56 83 TYR A CA 1
ATOM 714 C C . TYR A 1 83 ? -8.685 -0.863 7.839 1.00 96.56 83 TYR A C 1
ATOM 716 O O . TYR A 1 83 ? -7.667 -0.522 8.443 1.00 96.56 83 TYR A O 1
ATOM 724 N N . HIS A 1 84 ? -8.957 -2.115 7.492 1.00 95.50 84 HIS A N 1
ATOM 725 C CA . HIS A 1 84 ?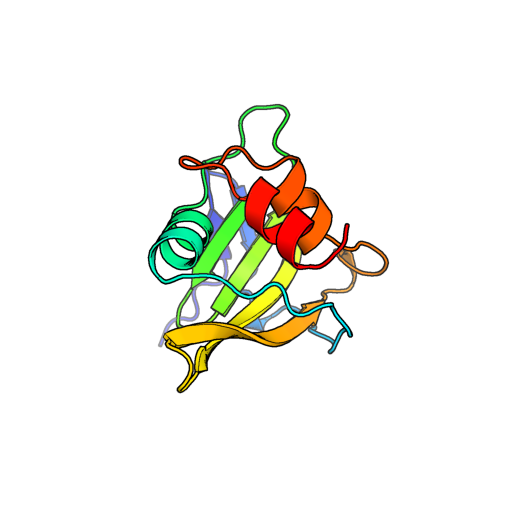 -8.114 -3.267 7.795 1.00 95.50 84 HIS A CA 1
ATOM 726 C C . HIS A 1 84 ? -7.473 -3.812 6.530 1.00 95.50 84 HIS A C 1
ATOM 728 O O . HIS A 1 84 ? -8.082 -3.786 5.455 1.00 95.50 84 HIS A O 1
ATOM 734 N N . LEU A 1 85 ? -6.251 -4.317 6.663 1.00 93.62 85 LEU A N 1
ATOM 735 C CA . LEU A 1 85 ? -5.549 -5.004 5.592 1.00 93.62 85 LEU A CA 1
ATOM 736 C C . LEU A 1 85 ? -6.302 -6.298 5.250 1.00 93.62 85 LEU A C 1
ATOM 738 O O . LEU A 1 85 ? -6.287 -7.253 6.020 1.00 93.62 85 LEU A O 1
ATOM 742 N N .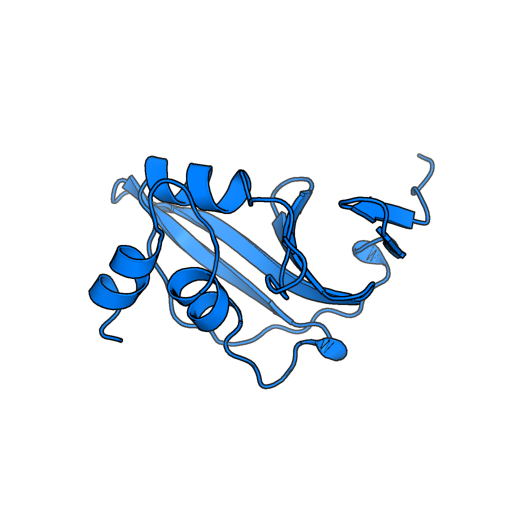 SER A 1 86 ? -6.960 -6.346 4.090 1.00 94.00 86 SER A N 1
ATOM 743 C CA . SER A 1 86 ? -7.711 -7.532 3.654 1.00 94.00 86 SER A CA 1
ATOM 744 C C . SER A 1 86 ? -6.895 -8.432 2.734 1.00 94.00 86 SER A C 1
ATOM 746 O O . SER A 1 86 ? -7.071 -9.650 2.728 1.00 94.00 86 SER A O 1
ATOM 748 N N . ARG A 1 87 ? -5.994 -7.848 1.932 1.00 94.56 87 ARG A N 1
ATOM 749 C CA . ARG A 1 87 ? -5.091 -8.596 1.050 1.00 94.56 87 ARG A CA 1
ATOM 750 C C . ARG A 1 87 ? -3.739 -7.916 0.951 1.00 94.56 87 ARG A C 1
ATOM 752 O O . ARG A 1 87 ? -3.660 -6.711 0.722 1.00 94.56 87 ARG A O 1
ATOM 759 N N . HIS A 1 88 ? -2.687 -8.720 0.999 1.00 93.56 88 HIS A N 1
ATOM 760 C CA . HIS A 1 88 ? -1.334 -8.282 0.713 1.00 93.56 88 HIS A CA 1
ATOM 761 C C . HIS A 1 88 ? -0.675 -9.246 -0.263 1.00 93.56 88 HIS A C 1
ATOM 763 O O . HIS A 1 88 ? -0.628 -10.457 -0.044 1.00 93.56 88 HIS A O 1
ATOM 769 N N . LEU A 1 89 ? -0.230 -8.691 -1.383 1.00 94.69 89 LEU A N 1
ATOM 770 C CA . LEU A 1 89 ? 0.470 -9.409 -2.425 1.00 94.69 89 LEU A CA 1
ATOM 771 C C . LEU A 1 89 ? 1.841 -8.767 -2.636 1.00 94.69 89 LEU A C 1
ATOM 773 O O . LEU A 1 89 ? 1.962 -7.540 -2.654 1.00 94.69 89 LEU A O 1
ATOM 777 N N . THR A 1 90 ? 2.857 -9.587 -2.856 1.00 94.69 90 THR A N 1
ATOM 778 C CA . THR A 1 90 ? 4.211 -9.154 -3.200 1.00 94.69 90 THR A CA 1
ATOM 779 C C . THR A 1 90 ? 4.545 -9.562 -4.628 1.00 94.69 90 THR A C 1
ATOM 781 O O . THR A 1 90 ? 4.081 -10.589 -5.125 1.00 94.69 90 THR A O 1
ATOM 784 N N . SER A 1 91 ? 5.350 -8.748 -5.300 1.00 94.44 91 SER A N 1
ATOM 785 C CA . SER A 1 91 ? 6.026 -9.163 -6.524 1.00 94.44 91 SER A CA 1
ATOM 786 C C . SER A 1 91 ? 7.322 -9.899 -6.178 1.00 94.44 91 SER A C 1
ATOM 788 O O . SER A 1 91 ? 7.800 -9.847 -5.038 1.00 94.44 91 SER A O 1
ATOM 790 N N . GLU A 1 92 ? 7.955 -10.497 -7.189 1.00 91.94 92 GLU A N 1
ATOM 791 C CA . GLU A 1 92 ? 9.322 -11.028 -7.091 1.00 91.94 92 GLU A CA 1
ATOM 792 C C . GLU A 1 92 ? 10.310 -9.987 -6.527 1.00 91.94 92 GLU A C 1
ATOM 794 O O . GLU A 1 92 ? 11.170 -10.321 -5.717 1.00 91.94 92 GLU A O 1
ATOM 799 N N . LYS A 1 93 ? 10.166 -8.710 -6.913 1.00 89.88 93 LYS A N 1
ATOM 800 C CA . LYS A 1 93 ? 11.076 -7.621 -6.514 1.00 89.88 93 LYS A CA 1
ATOM 801 C C . LYS A 1 93 ? 10.836 -7.106 -5.094 1.00 89.88 93 LYS A C 1
ATOM 803 O O . LYS A 1 93 ? 11.681 -6.385 -4.576 1.00 89.88 93 LYS A O 1
ATOM 808 N N . GLY A 1 94 ? 9.700 -7.441 -4.480 1.00 86.06 94 GLY A N 1
ATOM 809 C CA . GLY A 1 94 ? 9.324 -6.996 -3.137 1.00 86.06 94 GLY A CA 1
ATOM 810 C C . GLY A 1 94 ? 9.479 -8.046 -2.033 1.00 86.06 94 GLY A C 1
ATOM 811 O O . GLY A 1 94 ? 9.188 -7.728 -0.879 1.00 86.06 94 GLY A O 1
ATOM 812 N N . ARG A 1 95 ? 9.872 -9.289 -2.354 1.00 84.12 95 ARG A N 1
ATOM 813 C CA . ARG A 1 95 ? 9.931 -10.390 -1.375 1.00 84.12 95 ARG A CA 1
ATOM 814 C C . ARG A 1 95 ? 10.933 -10.107 -0.248 1.00 84.12 95 ARG A C 1
ATOM 816 O O . ARG A 1 95 ? 12.016 -9.587 -0.495 1.00 84.12 95 ARG A O 1
ATOM 823 N N . GLY A 1 96 ? 10.589 -10.516 0.976 1.00 74.38 96 GLY A N 1
ATOM 824 C CA . GLY A 1 96 ? 11.495 -10.482 2.134 1.00 74.38 96 GLY A CA 1
ATOM 825 C C . GLY A 1 96 ? 11.592 -9.134 2.855 1.00 74.38 96 GLY A C 1
ATOM 826 O O . GLY A 1 96 ? 12.373 -9.004 3.793 1.00 74.38 96 GLY A O 1
ATOM 827 N N . HIS A 1 97 ? 10.791 -8.145 2.451 1.00 71.94 97 HIS A N 1
ATOM 828 C CA . HIS A 1 97 ? 10.747 -6.821 3.068 1.00 71.94 97 HIS A CA 1
ATOM 829 C C . HIS A 1 97 ? 9.362 -6.530 3.653 1.00 71.94 97 HIS A C 1
ATOM 831 O O . HIS A 1 97 ? 8.355 -6.613 2.940 1.00 71.94 97 HIS A O 1
ATOM 837 N N . ASN A 1 98 ? 9.311 -6.105 4.922 1.00 77.62 98 ASN A N 1
ATOM 838 C CA . ASN A 1 98 ? 8.096 -5.552 5.524 1.00 77.62 98 ASN A CA 1
ATOM 839 C C . ASN A 1 98 ? 7.947 -4.075 5.126 1.00 77.62 98 ASN A C 1
ATOM 841 O O . ASN A 1 98 ? 8.167 -3.155 5.913 1.00 77.62 98 ASN A O 1
ATOM 845 N N . LEU A 1 99 ? 7.605 -3.861 3.855 1.00 81.88 99 LEU A N 1
ATOM 846 C CA . LEU A 1 99 ? 7.581 -2.527 3.258 1.00 81.88 99 LEU A CA 1
ATOM 847 C C . LEU A 1 99 ? 6.523 -1.613 3.873 1.00 81.88 99 LEU A C 1
ATOM 849 O O . LEU A 1 99 ? 6.748 -0.412 3.937 1.00 81.88 99 LEU A O 1
ATOM 853 N N . LEU A 1 100 ? 5.401 -2.152 4.355 1.00 83.00 100 LEU A N 1
ATOM 854 C CA . LEU A 1 100 ? 4.393 -1.339 5.036 1.00 83.00 100 LEU A CA 1
ATOM 855 C C . LEU A 1 100 ? 4.938 -0.728 6.330 1.00 83.00 100 LEU A C 1
ATOM 857 O O . LEU A 1 100 ? 4.761 0.468 6.547 1.00 83.00 100 LEU A O 1
ATOM 861 N N . LEU A 1 101 ? 5.661 -1.513 7.134 1.00 86.12 101 LEU A N 1
ATOM 862 C CA . LEU A 1 101 ? 6.332 -1.009 8.331 1.00 86.12 101 LEU A CA 1
ATOM 863 C C . LEU A 1 101 ? 7.370 0.066 7.976 1.00 86.12 101 LEU A C 1
ATOM 865 O O . LEU A 1 101 ? 7.357 1.151 8.552 1.00 86.12 101 LEU A O 1
ATOM 869 N N . GLU A 1 102 ? 8.237 -0.203 6.992 1.00 83.12 102 GLU A N 1
ATOM 870 C CA . GLU A 1 102 ? 9.243 0.767 6.535 1.00 83.12 102 GLU A CA 1
ATOM 871 C C . GLU A 1 102 ? 8.603 2.080 6.063 1.00 83.12 102 GLU A C 1
ATOM 873 O O . GLU A 1 102 ? 9.106 3.157 6.384 1.00 83.12 102 GLU A O 1
ATOM 878 N N . ILE A 1 103 ? 7.494 1.992 5.323 1.00 82.44 103 ILE A N 1
ATOM 879 C CA . ILE A 1 103 ? 6.761 3.144 4.797 1.00 82.44 103 ILE A CA 1
ATOM 880 C C . ILE A 1 103 ? 6.099 3.920 5.924 1.00 82.44 103 ILE A C 1
ATOM 882 O O . ILE A 1 103 ? 6.247 5.132 5.970 1.00 82.44 103 ILE A O 1
ATOM 886 N N . PHE A 1 104 ? 5.395 3.277 6.851 1.00 86.62 104 PHE A N 1
ATOM 887 C CA . PHE A 1 104 ? 4.734 4.014 7.930 1.00 86.62 104 PHE A CA 1
ATOM 888 C C . PHE A 1 104 ? 5.725 4.663 8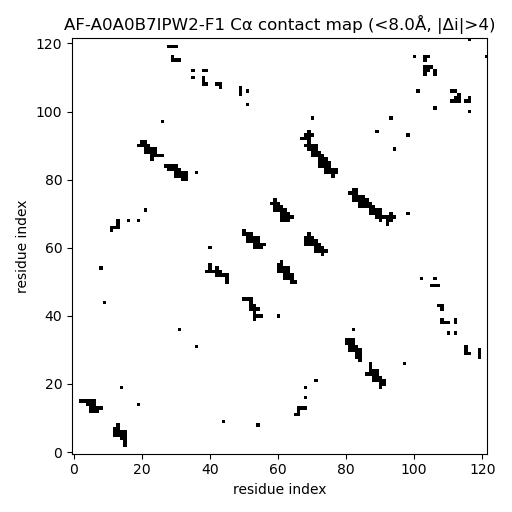.901 1.00 86.62 104 PHE A C 1
ATOM 890 O O . PHE A 1 104 ? 5.435 5.744 9.411 1.00 86.62 104 PHE A O 1
ATOM 897 N N . CYS A 1 105 ? 6.902 4.062 9.108 1.00 82.62 105 CYS A N 1
ATOM 898 C CA . CYS A 1 105 ? 7.962 4.651 9.926 1.00 82.62 105 CYS A CA 1
ATOM 899 C C . CYS A 1 105 ? 8.701 5.803 9.239 1.00 82.62 105 CYS A C 1
ATOM 901 O O . CYS A 1 105 ? 8.959 6.823 9.871 1.00 82.62 105 CYS A O 1
ATOM 903 N N . ASN A 1 106 ? 9.078 5.629 7.970 1.00 76.44 106 ASN A N 1
ATOM 904 C CA . ASN A 1 106 ? 10.035 6.518 7.297 1.00 76.44 106 ASN A CA 1
ATOM 905 C C . ASN A 1 106 ? 9.417 7.328 6.153 1.00 76.44 106 ASN A C 1
ATOM 907 O O .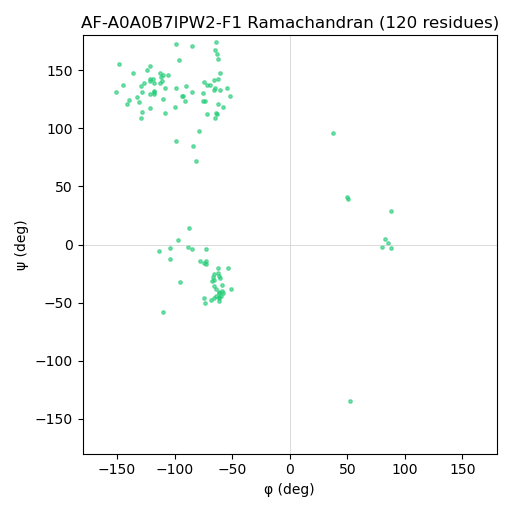 ASN A 1 106 ? 10.092 8.141 5.527 1.00 76.44 106 ASN A O 1
ATOM 911 N N . GLY A 1 107 ? 8.154 7.075 5.827 1.00 75.38 107 GLY A N 1
ATOM 912 C CA . GLY A 1 107 ? 7.435 7.775 4.779 1.00 75.38 107 GLY A CA 1
ATOM 913 C C . GLY A 1 107 ? 7.051 9.180 5.218 1.00 75.38 107 GLY A C 1
ATOM 914 O O . GLY A 1 107 ? 6.622 9.422 6.348 1.00 75.38 107 GLY A O 1
ATOM 915 N N . TYR A 1 108 ? 7.172 10.117 4.288 1.00 75.62 108 TYR A N 1
ATOM 916 C CA . TYR A 1 108 ? 6.865 11.517 4.526 1.00 75.62 108 TYR A CA 1
ATOM 917 C C . TYR A 1 108 ? 5.367 11.725 4.341 1.00 75.62 108 TYR A C 1
ATOM 919 O O . TYR A 1 108 ? 4.891 12.077 3.268 1.00 75.62 108 TYR A O 1
ATOM 927 N N . PHE A 1 109 ? 4.610 11.462 5.400 1.00 79.12 109 PHE A N 1
ATOM 928 C CA . PHE A 1 109 ? 3.166 11.651 5.430 1.00 79.12 109 PHE A CA 1
ATOM 929 C C . PHE A 1 109 ? 2.793 12.881 6.254 1.00 79.12 109 PHE A C 1
ATOM 931 O O . PHE A 1 109 ? 3.430 13.196 7.262 1.00 79.12 109 PHE A O 1
ATOM 938 N N . LYS A 1 110 ? 1.727 13.574 5.843 1.00 77.62 110 LYS A N 1
ATOM 939 C CA . LYS A 1 110 ? 1.150 14.678 6.613 1.00 77.62 110 LYS A CA 1
ATOM 940 C C . LYS A 1 110 ? -0.360 14.466 6.780 1.00 77.62 110 LYS A C 1
ATOM 942 O O . LYS A 1 110 ? -1.084 14.650 5.804 1.00 77.62 110 LYS A O 1
ATOM 947 N N . PRO A 1 111 ? -0.854 14.130 7.990 1.00 82.69 111 PRO A N 1
ATOM 948 C CA . PRO A 1 111 ? -0.100 13.829 9.221 1.00 82.69 111 PRO A CA 1
ATOM 949 C C . PRO A 1 111 ? 0.790 12.578 9.096 1.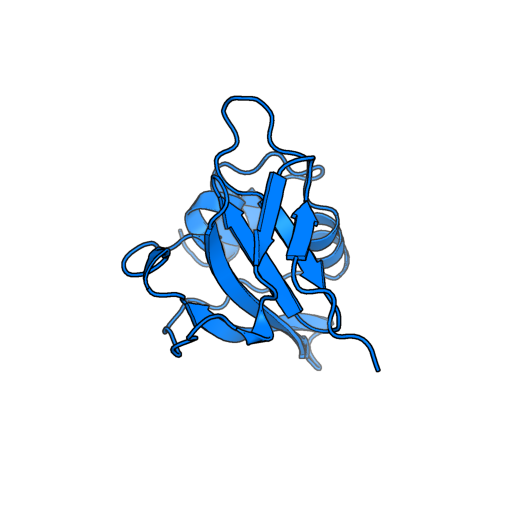00 82.69 111 PRO A C 1
ATOM 951 O O . PRO A 1 111 ? 0.605 11.789 8.176 1.00 82.69 111 PRO A O 1
ATOM 954 N N . SER A 1 112 ? 1.751 12.400 10.009 1.00 84.94 112 SER A N 1
ATOM 955 C CA . SER A 1 112 ? 2.597 11.196 10.038 1.00 84.94 112 SER A CA 1
ATOM 956 C C . SER A 1 112 ? 1.753 9.932 10.239 1.00 84.94 112 SER A C 1
ATOM 958 O O . SER A 1 112 ? 0.740 9.969 10.934 1.00 84.94 112 SER A O 1
ATOM 960 N N . LEU A 1 113 ? 2.189 8.813 9.655 1.00 88.56 113 LEU A N 1
ATOM 961 C CA . LEU A 1 113 ? 1.596 7.491 9.882 1.00 88.56 113 LEU A CA 1
ATOM 962 C C . LEU A 1 113 ? 2.357 6.668 10.932 1.00 88.56 113 LEU A C 1
ATOM 964 O O . LEU A 1 113 ? 1.980 5.532 11.197 1.00 88.56 113 LEU A O 1
ATOM 968 N N . PHE A 1 114 ? 3.382 7.229 11.578 1.00 86.88 114 PHE A N 1
ATOM 969 C CA . PHE A 1 114 ? 4.172 6.515 12.585 1.00 86.88 114 PHE A CA 1
ATOM 970 C C . PHE A 1 114 ? 3.327 6.006 13.767 1.00 86.88 114 PHE A C 1
ATOM 972 O O . PHE A 1 114 ? 3.546 4.905 14.265 1.00 86.88 114 PHE A O 1
ATOM 979 N N . GLU A 1 115 ? 2.297 6.749 14.176 1.00 88.62 115 GLU A N 1
ATOM 980 C CA . GLU A 1 115 ? 1.385 6.324 15.248 1.00 88.62 115 GLU A CA 1
ATOM 981 C C . GLU A 1 115 ? 0.638 5.020 14.908 1.00 88.62 115 GLU A C 1
ATOM 983 O O . GLU A 1 115 ? 0.286 4.253 15.805 1.00 88.62 115 GLU A O 1
ATOM 988 N N . VAL A 1 116 ? 0.430 4.721 13.618 1.00 88.56 116 VAL A N 1
ATOM 989 C CA . VAL A 1 116 ? -0.160 3.450 13.166 1.00 88.56 116 VAL A CA 1
ATOM 990 C C . VAL A 1 116 ? 0.720 2.274 13.588 1.00 88.56 116 VAL A C 1
ATOM 992 O O . VAL A 1 116 ? 0.207 1.259 14.060 1.00 88.56 116 VAL A O 1
ATOM 995 N N . VAL A 1 117 ? 2.039 2.427 13.456 1.00 86.62 117 VAL A N 1
ATOM 996 C CA . VAL A 1 117 ? 3.034 1.411 13.815 1.00 86.62 117 VAL A CA 1
ATOM 997 C C . VAL A 1 117 ? 3.033 1.172 15.321 1.00 86.62 117 VAL A C 1
ATOM 999 O O . VAL A 1 117 ? 2.922 0.029 15.761 1.00 86.62 117 VAL A O 1
ATOM 1002 N N . GLN A 1 118 ? 3.025 2.250 16.108 1.00 87.88 118 GLN A N 1
ATOM 1003 C CA . GLN A 1 118 ? 2.973 2.160 17.570 1.00 87.88 118 GLN A CA 1
ATOM 1004 C C . GLN A 1 118 ? 1.719 1.419 18.055 1.00 87.88 118 GLN A C 1
ATOM 1006 O O . GLN A 1 118 ? 1.792 0.590 18.961 1.00 87.88 118 GLN A O 1
ATOM 1011 N N . ARG A 1 119 ? 0.558 1.654 17.422 1.00 90.75 119 ARG A N 1
ATOM 1012 C CA . ARG A 1 119 ? -0.686 0.928 17.746 1.00 90.75 119 ARG A CA 1
ATOM 1013 C C . ARG A 1 119 ? -0.626 -0.563 17.420 1.00 90.75 119 ARG A C 1
ATOM 1015 O O . ARG A 1 119 ? -1.377 -1.323 18.026 1.00 90.75 119 ARG A O 1
ATOM 1022 N N . ALA A 1 120 ? 0.218 -0.967 16.473 1.00 84.56 120 ALA A N 1
ATOM 1023 C CA . ALA A 1 120 ? 0.438 -2.364 16.111 1.0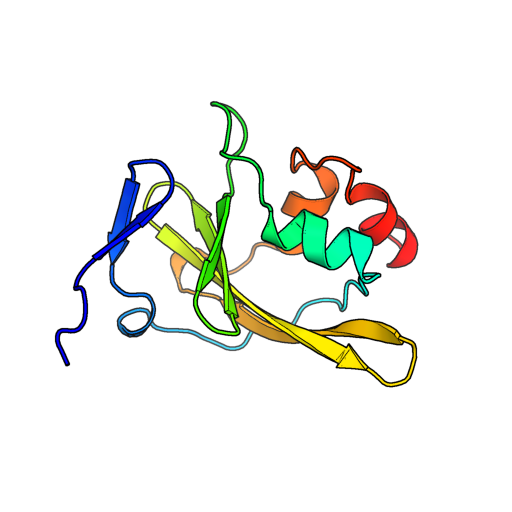0 84.56 120 ALA A CA 1
ATOM 1024 C C . ALA A 1 120 ? 1.484 -3.064 17.005 1.00 84.56 120 ALA A C 1
ATOM 1026 O O . ALA A 1 120 ? 1.683 -4.268 16.861 1.00 84.56 120 ALA A O 1
ATOM 1027 N N . GLY A 1 121 ? 2.119 -2.340 17.939 1.00 83.75 121 GLY A N 1
ATOM 1028 C CA . GLY A 1 121 ? 3.062 -2.897 18.917 1.00 83.75 121 GLY A CA 1
ATOM 1029 C C . GLY A 1 121 ? 4.520 -2.960 18.451 1.00 83.75 121 GLY A C 1
ATOM 1030 O O . GLY A 1 121 ? 5.247 -3.844 18.902 1.00 83.75 121 GLY A O 1
ATOM 1031 N N . TYR A 1 122 ? 4.924 -2.050 17.560 1.00 74.00 122 TYR A N 1
ATOM 1032 C CA . TYR A 1 122 ? 6.275 -1.934 16.994 1.00 74.00 122 TYR A CA 1
ATOM 1033 C C . TYR A 1 122 ? 6.993 -0.660 17.442 1.00 74.00 122 TYR A C 1
ATOM 1035 O O . TYR A 1 122 ? 6.302 0.360 17.678 1.00 74.00 122 TYR A O 1
#

Radius of gyration: 14.06 Å; Cα contacts (8 Å, |Δi|>4): 204; chains: 1; bounding box: 34×28×44 Å

Nearest PDB structures (foldseek):
  6b39-assembly1_A  TM=5.316E-01  e=1.408E+00  Moorena bouillonii
  6b3b-assembly1_A  TM=3.439E-01  e=1.331E+00  Moorena bouillonii
  6vno-assembly1_A  TM=3.184E-01  e=3.109E+00  Homo sapiens
  3neg-assembly2_B  TM=3.680E-01  e=3.289E+00  Arabidopsis thaliana

Solvent-accessible surface area (backbone atoms only — not comparable to full-atom values): 7183 Å² total; per-residue (Å²): 130,88,75,64,68,56,44,75,57,97,89,39,64,26,66,32,75,87,79,53,68,71,41,84,44,93,73,82,63,59,62,23,47,72,64,54,46,51,38,54,60,65,31,52,79,54,54,102,80,46,70,60,34,50,44,73,55,88,86,33,41,31,34,30,40,98,62,37,66,24,38,44,35,30,69,42,76,47,95,90,66,32,30,35,62,74,44,44,27,28,22,85,82,28,64,98,56,70,55,68,60,54,41,34,68,71,45,77,43,82,72,68,43,43,66,45,44,49,76,65,75,99

Organism: NCBI:txid1848903

pLDDT: mean 84.37, std 11.84, range [42.53, 97.0]

Foldseek 3Di:
DDDPQWDADPNATEGRPVPFDKDFDDDFKLKAAPVRVVQLAVFDDDDPPRQWTWHDDDQWIWIDGDRDTAKIWHWDQDPVRITITPTIIGTPVNPPDNVVQVCQCPPDTVVRSVVSVVVSPD

Sequence (122 aa):
MNKQDNIIIYGVQYPNPDSVHWEAEECIDFRLSSIEYRTLLQGYPPDWDCRYAPFQFQDWLYITRSGFWLKKIKYEKQEDGFYHLSRHLTSEKGRGHNLLLEIFCNGYFKPSLFEVVQRAGY